Protein AF-A0A485BG65-F1 (afdb_monomer_lite)

Foldseek 3Di:
DDPLLLVLLVCCVPVVPVSFVVNVVVCVVVVHDDDTSVPDDRDDDDPVPDDPVVVVVVVVVVCVVVVVD

Sequence (69 aa):
MTVLEGLLRLAHPIIPFITETIWQRVKVICGNTADTIMLQPFPAYDASQVDEAALADTEWLKQAIVARA

InterPro domains:
  IPR009080 Aminoacyl-tRNA synthetase, class Ia, anticodon-binding [SSF47323] (2-65)
  IPR013155 Methionyl/Valyl/Leucyl/Isoleucyl-tRNA synthetase, anticodon-binding [PF08264] (2-65)

Organism: Kluyvera cryocrescens (NCBI:txid580)

Structure (mmCIF, N/CA/C/O backbone):
data_AF-A0A485BG65-F1
#
_entry.id   AF-A0A485BG65-F1
#
loop_
_atom_site.group_PDB
_atom_site.id
_atom_site.type_symbol
_atom_site.label_atom_id
_atom_site.label_alt_id
_atom_site.label_comp_id
_atom_site.label_asym_id
_atom_site.label_entity_id
_atom_site.label_seq_id
_atom_site.pdbx_PDB_ins_code
_atom_site.Cartn_x
_atom_site.Cartn_y
_atom_site.Cartn_z
_atom_site.occupancy
_atom_site.B_iso_or_equiv
_atom_site.auth_seq_id
_atom_site.auth_comp_id
_atom_site.auth_asym_id
_atom_site.auth_atom_id
_atom_site.pdbx_PDB_model_num
ATOM 1 N N . MET A 1 1 ? 6.778 2.030 4.377 1.00 63.91 1 MET A N 1
ATOM 2 C CA . MET A 1 1 ? 5.692 2.065 3.373 1.00 63.91 1 MET A CA 1
ATOM 3 C C . MET A 1 1 ? 4.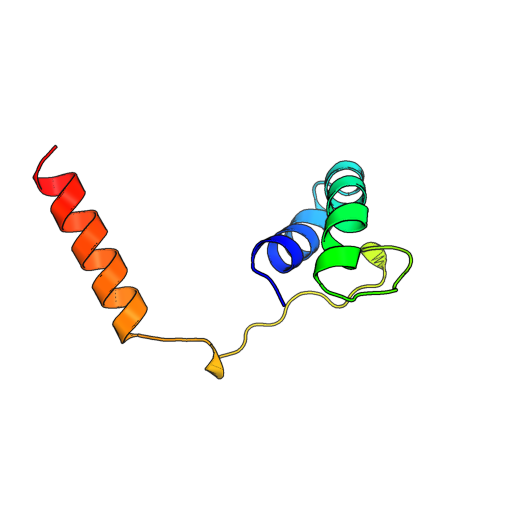692 3.117 3.815 1.00 63.91 1 MET A C 1
ATOM 5 O O . MET A 1 1 ? 4.290 3.076 4.967 1.00 63.91 1 MET A O 1
ATOM 9 N N . THR A 1 2 ? 4.353 4.093 2.972 1.00 85.00 2 THR A N 1
ATOM 10 C CA . THR A 1 2 ? 3.330 5.095 3.327 1.00 85.00 2 THR A CA 1
ATOM 11 C C . THR A 1 2 ? 1.931 4.545 3.034 1.00 85.00 2 THR A C 1
AT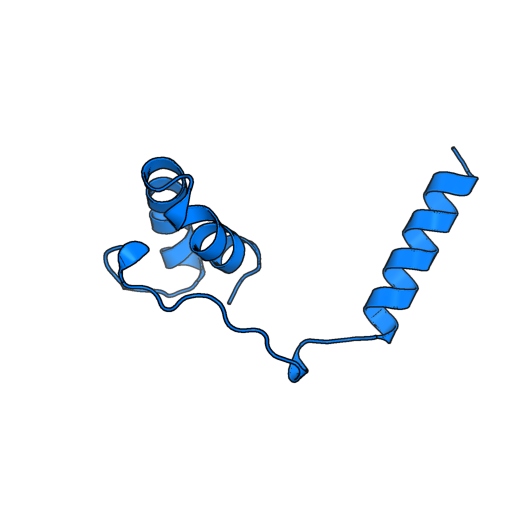OM 13 O O . THR A 1 2 ? 1.777 3.671 2.179 1.00 85.00 2 THR A O 1
ATOM 16 N N . VAL A 1 3 ? 0.903 5.058 3.720 1.00 92.12 3 VAL A N 1
ATOM 17 C CA . VAL A 1 3 ? -0.494 4.613 3.533 1.00 92.12 3 VAL A CA 1
ATOM 18 C C . VAL A 1 3 ? -0.948 4.789 2.079 1.00 92.12 3 VAL A C 1
ATOM 20 O O . VAL A 1 3 ? -1.523 3.875 1.496 1.00 92.12 3 VAL A O 1
ATOM 23 N N . LEU A 1 4 ? -0.634 5.935 1.462 1.00 94.44 4 LEU A N 1
ATOM 24 C CA . LEU A 1 4 ? -1.000 6.219 0.072 1.00 94.44 4 LEU A CA 1
ATOM 25 C C . LEU A 1 4 ? -0.350 5.238 -0.914 1.00 94.44 4 LEU A C 1
ATOM 27 O O . LEU A 1 4 ? -1.017 4.757 -1.823 1.00 94.44 4 LEU A O 1
ATOM 31 N N . GLU A 1 5 ? 0.931 4.919 -0.736 1.00 94.38 5 GLU A N 1
ATOM 32 C CA . GLU A 1 5 ? 1.647 3.983 -1.610 1.00 94.38 5 GLU A CA 1
ATOM 33 C C . GLU A 1 5 ? 1.037 2.574 -1.542 1.00 94.38 5 GLU A C 1
ATOM 35 O O . GLU A 1 5 ? 0.780 1.961 -2.581 1.00 94.38 5 GLU A O 1
ATOM 40 N N . GLY A 1 6 ? 0.706 2.107 -0.333 1.00 94.12 6 GLY A N 1
ATOM 41 C CA . GLY A 1 6 ? 0.008 0.837 -0.133 1.00 94.12 6 GLY A CA 1
ATOM 42 C C . GLY A 1 6 ? -1.373 0.815 -0.790 1.00 94.12 6 GLY A C 1
ATOM 43 O O . GLY A 1 6 ? -1.699 -0.137 -1.496 1.00 94.12 6 GLY A O 1
ATOM 44 N N . LEU A 1 7 ? -2.164 1.880 -0.623 1.00 95.31 7 LEU A N 1
ATOM 45 C CA . LEU A 1 7 ? -3.490 1.999 -1.242 1.00 95.31 7 LEU A CA 1
ATOM 46 C C . LEU A 1 7 ? -3.429 1.974 -2.773 1.00 95.31 7 LEU A C 1
ATOM 48 O O . LEU A 1 7 ? -4.265 1.330 -3.404 1.00 95.31 7 LEU A O 1
ATOM 52 N N . LEU A 1 8 ? -2.435 2.630 -3.379 1.00 96.56 8 LEU A N 1
ATOM 53 C CA . LEU A 1 8 ? -2.253 2.613 -4.832 1.00 96.56 8 LEU A CA 1
ATOM 54 C C . LEU A 1 8 ? -1.961 1.199 -5.342 1.00 96.56 8 LEU A C 1
ATOM 56 O O . LEU A 1 8 ? -2.562 0.789 -6.333 1.00 96.56 8 LEU A O 1
ATOM 60 N N . ARG A 1 9 ? -1.108 0.434 -4.646 1.00 95.62 9 ARG A N 1
ATOM 61 C CA . ARG A 1 9 ? -0.830 -0.969 -5.000 1.00 95.62 9 ARG A CA 1
ATOM 62 C C . ARG A 1 9 ? -2.057 -1.865 -4.843 1.00 95.62 9 ARG A C 1
ATOM 64 O O . ARG A 1 9 ? -2.290 -2.710 -5.701 1.00 95.62 9 ARG A O 1
ATOM 71 N N . LEU A 1 10 ? -2.865 -1.656 -3.801 1.00 96.00 10 LEU A N 1
ATOM 72 C CA . LEU A 1 10 ? -4.129 -2.383 -3.612 1.00 96.00 10 LEU A CA 1
ATOM 73 C C . LEU A 1 10 ? -5.146 -2.080 -4.721 1.00 96.00 10 LEU A C 1
ATOM 75 O O . LEU A 1 10 ? -5.830 -2.985 -5.191 1.00 96.00 10 LEU A O 1
ATOM 79 N N . ALA A 1 11 ? -5.250 -0.819 -5.143 1.00 96.88 11 ALA A N 1
ATOM 80 C CA . ALA A 1 11 ? -6.226 -0.375 -6.139 1.00 96.88 11 ALA A CA 1
ATOM 81 C C . ALA A 1 11 ? -5.794 -0.635 -7.596 1.00 96.88 11 ALA A C 1
ATOM 83 O O . ALA A 1 11 ? -6.633 -0.608 -8.501 1.00 96.88 11 ALA A O 1
ATOM 84 N N . HIS A 1 12 ? -4.504 -0.883 -7.842 1.00 97.19 12 HIS A N 1
ATOM 85 C CA . HIS A 1 12 ? -3.938 -1.009 -9.186 1.00 97.19 12 HIS A CA 1
ATOM 86 C C . HIS A 1 12 ? -4.607 -2.063 -10.086 1.00 97.19 12 HIS A C 1
ATOM 88 O O . HIS A 1 12 ? -4.868 -1.741 -11.246 1.00 97.19 12 HIS A O 1
ATOM 94 N N . PRO A 1 13 ? -4.984 -3.263 -9.595 1.00 96.31 13 PRO A N 1
ATOM 95 C CA . PRO A 1 13 ? -5.687 -4.253 -10.415 1.00 96.31 13 PRO A CA 1
ATOM 96 C C . PRO A 1 13 ? -7.038 -3.776 -10.972 1.00 96.31 13 PRO A C 1
ATOM 98 O O . PRO A 1 13 ? -7.523 -4.335 -11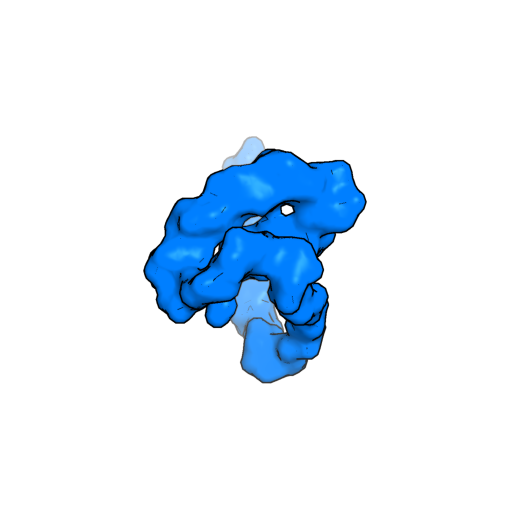.951 1.00 96.31 13 PRO A O 1
ATOM 101 N N . ILE A 1 14 ? -7.653 -2.760 -10.356 1.00 97.50 14 ILE A N 1
ATOM 102 C CA . ILE A 1 14 ? -8.968 -2.225 -10.740 1.00 97.50 14 ILE A CA 1
ATOM 103 C C . ILE A 1 14 ? -8.812 -0.941 -11.566 1.00 97.50 14 ILE A C 1
ATOM 105 O O . ILE A 1 14 ? -9.546 -0.730 -12.531 1.00 97.50 14 ILE A O 1
ATOM 109 N N . ILE A 1 15 ? -7.863 -0.072 -11.198 1.00 96.81 15 ILE A N 1
ATOM 110 C CA . ILE A 1 15 ? -7.692 1.262 -11.797 1.00 96.81 15 ILE A CA 1
ATOM 111 C C . ILE A 1 15 ? -6.226 1.485 -12.227 1.00 96.81 15 ILE A C 1
ATOM 113 O O . ILE A 1 15 ? -5.535 2.344 -11.665 1.00 96.81 15 ILE A O 1
ATOM 117 N N . PRO A 1 16 ? -5.712 0.741 -13.222 1.00 95.56 16 PRO A N 1
ATOM 118 C CA . PRO A 1 16 ? -4.274 0.631 -13.476 1.00 95.56 16 PRO A CA 1
ATOM 119 C C . PRO A 1 16 ? -3.613 1.949 -13.898 1.00 95.56 16 PRO A C 1
ATOM 121 O O . PRO A 1 16 ? -2.576 2.324 -13.361 1.00 95.56 16 PRO A O 1
ATOM 124 N N . PHE A 1 17 ? -4.227 2.707 -14.809 1.00 97.19 17 PHE A N 1
ATOM 125 C CA . PHE A 1 17 ? -3.600 3.915 -15.363 1.00 97.19 17 PHE A CA 1
ATOM 126 C C . PHE A 1 17 ? -3.546 5.086 -14.374 1.00 97.19 17 PHE A C 1
ATOM 128 O O . PHE A 1 17 ? -2.546 5.804 -14.301 1.00 97.19 17 PHE A O 1
ATOM 135 N N . ILE A 1 18 ? -4.617 5.281 -13.595 1.00 97.38 18 ILE A N 1
ATOM 136 C CA . ILE A 1 18 ? -4.677 6.356 -12.594 1.00 97.38 18 ILE A CA 1
ATOM 137 C C . ILE A 1 18 ? -3.704 6.045 -11.458 1.00 97.38 18 ILE A C 1
ATOM 139 O O . ILE A 1 18 ? -2.924 6.912 -11.062 1.00 97.38 18 ILE A O 1
ATOM 143 N N . THR A 1 19 ? -3.713 4.806 -10.961 1.00 97.69 19 THR A N 1
ATOM 144 C CA . THR A 1 19 ? -2.819 4.398 -9.871 1.00 97.69 19 THR A CA 1
ATOM 145 C C . THR A 1 19 ? -1.351 4.453 -10.283 1.00 97.69 19 THR A C 1
ATOM 147 O O . THR A 1 19 ? -0.558 4.991 -9.518 1.00 97.69 19 THR A O 1
ATOM 150 N N . GLU A 1 20 ? -0.994 4.021 -11.497 1.00 97.88 20 GLU A N 1
ATOM 151 C CA . GLU A 1 20 ? 0.363 4.157 -12.051 1.00 97.88 20 GLU A CA 1
ATOM 152 C C . GLU A 1 20 ? 0.798 5.631 -12.101 1.00 97.88 20 GLU A C 1
ATOM 154 O O . GLU A 1 20 ? 1.847 5.995 -11.572 1.00 97.88 20 GLU A O 1
ATOM 159 N N . THR A 1 21 ? -0.047 6.511 -12.649 1.00 97.62 21 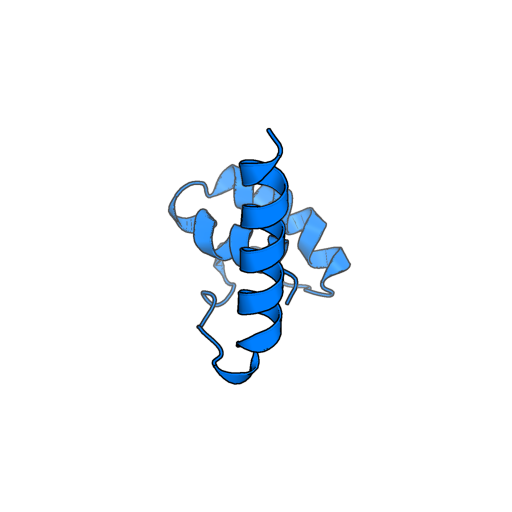THR A N 1
ATOM 160 C CA . THR A 1 21 ? 0.264 7.946 -12.785 1.00 97.62 21 THR A CA 1
ATOM 161 C C . THR A 1 21 ? 0.534 8.613 -11.433 1.00 97.62 21 THR A C 1
ATOM 163 O O . THR A 1 21 ? 1.471 9.405 -11.299 1.00 97.62 21 THR A O 1
ATOM 166 N N . ILE A 1 22 ? -0.276 8.309 -10.415 1.00 96.31 22 ILE A N 1
ATOM 167 C CA . ILE A 1 22 ? -0.085 8.852 -9.063 1.00 96.31 22 ILE A CA 1
ATOM 168 C C . ILE A 1 22 ? 1.154 8.220 -8.415 1.00 96.31 22 ILE A C 1
ATOM 170 O O . ILE A 1 22 ? 1.969 8.927 -7.816 1.00 96.31 22 ILE A O 1
ATOM 174 N N . TRP A 1 23 ? 1.333 6.907 -8.567 1.00 97.00 23 TRP A N 1
ATOM 175 C CA . TRP A 1 23 ? 2.428 6.167 -7.947 1.00 97.00 23 TRP A CA 1
ATOM 176 C C . TRP A 1 23 ? 3.799 6.623 -8.446 1.00 97.00 23 TRP A C 1
ATOM 178 O O . TRP A 1 23 ? 4.699 6.777 -7.626 1.00 97.00 23 TRP A O 1
ATOM 188 N N . GLN A 1 24 ? 3.952 6.985 -9.724 1.00 96.44 24 GLN A N 1
ATOM 189 C CA . GLN A 1 24 ? 5.206 7.558 -10.244 1.00 96.44 24 GLN A CA 1
ATOM 190 C C . GLN A 1 24 ? 5.663 8.822 -9.498 1.00 96.44 24 GLN A C 1
ATOM 192 O O . GLN A 1 24 ? 6.860 9.080 -9.390 1.00 96.44 24 GLN A O 1
ATOM 197 N N . ARG A 1 25 ? 4.732 9.609 -8.944 1.00 95.12 25 ARG A N 1
ATOM 198 C CA . ARG A 1 25 ? 5.065 10.777 -8.108 1.00 95.12 25 ARG A CA 1
ATOM 199 C C . ARG A 1 25 ? 5.359 10.368 -6.666 1.00 95.12 25 ARG A C 1
ATOM 201 O O . ARG A 1 25 ? 6.296 10.870 -6.054 1.00 95.12 25 ARG A O 1
ATOM 208 N N . VAL A 1 26 ? 4.570 9.438 -6.130 1.00 94.31 26 VAL A N 1
ATOM 209 C CA . VAL A 1 26 ? 4.681 8.960 -4.742 1.00 94.31 26 VAL A CA 1
ATOM 210 C C . VAL A 1 26 ? 5.954 8.138 -4.515 1.00 94.31 26 VAL A C 1
ATOM 212 O O . VAL A 1 26 ? 6.552 8.237 -3.441 1.00 94.31 26 VAL A O 1
ATOM 215 N N . LYS A 1 27 ? 6.411 7.371 -5.514 1.00 93.62 27 LYS A N 1
ATOM 216 C CA . LYS A 1 27 ? 7.592 6.504 -5.410 1.00 93.62 27 LYS A CA 1
ATOM 217 C C . LYS A 1 27 ? 8.853 7.291 -5.049 1.00 93.62 27 LYS A C 1
ATOM 219 O O . LYS A 1 27 ? 9.630 6.828 -4.223 1.00 93.62 27 LYS A O 1
ATOM 224 N N . VAL A 1 28 ? 8.996 8.515 -5.572 1.00 92.75 28 VAL A N 1
ATOM 225 C CA . VAL A 1 28 ? 10.131 9.412 -5.290 1.00 92.75 28 VAL A CA 1
ATOM 226 C C . VAL A 1 28 ? 10.174 9.788 -3.808 1.00 92.75 28 VAL A C 1
ATOM 228 O O . VAL A 1 28 ? 11.229 9.735 -3.187 1.00 92.75 28 VAL A O 1
ATOM 231 N N . ILE A 1 29 ? 9.014 10.094 -3.218 1.00 91.12 29 ILE A N 1
ATOM 232 C CA . ILE A 1 29 ? 8.883 10.439 -1.793 1.00 91.12 29 ILE A CA 1
ATOM 233 C C . ILE A 1 29 ? 9.159 9.214 -0.911 1.00 91.12 29 ILE A C 1
ATOM 235 O O . ILE A 1 29 ? 9.725 9.332 0.171 1.00 91.12 29 ILE A O 1
ATOM 239 N N . CYS A 1 30 ? 8.779 8.025 -1.381 1.00 88.81 30 CYS A N 1
ATOM 240 C CA . CYS A 1 30 ? 9.002 6.765 -0.674 1.00 88.81 30 CYS A CA 1
ATOM 241 C C . CYS A 1 30 ? 10.409 6.177 -0.891 1.00 88.81 30 CYS A C 1
ATOM 243 O O . CYS A 1 30 ? 10.683 5.099 -0.368 1.00 88.81 30 CYS A O 1
ATOM 245 N N . GLY A 1 31 ? 11.278 6.836 -1.669 1.00 90.12 31 GLY A N 1
ATOM 246 C CA . GLY A 1 31 ? 12.614 6.333 -2.003 1.00 90.12 31 GLY A CA 1
ATOM 247 C C . GLY A 1 31 ? 12.614 5.070 -2.875 1.00 90.12 31 GLY A C 1
ATOM 248 O O . GLY A 1 31 ? 13.583 4.317 -2.852 1.00 90.12 31 GLY A O 1
ATOM 249 N N . ASN A 1 32 ? 11.535 4.807 -3.619 1.00 90.25 32 ASN A N 1
ATOM 250 C CA . ASN A 1 32 ? 11.404 3.644 -4.493 1.00 90.25 32 ASN A CA 1
ATOM 251 C C . ASN A 1 32 ? 11.836 3.990 -5.929 1.00 90.25 32 ASN A C 1
ATOM 253 O O . ASN A 1 32 ? 11.338 4.941 -6.535 1.00 90.25 32 ASN A O 1
ATOM 257 N N . THR A 1 33 ? 12.767 3.202 -6.468 1.00 92.06 33 THR A N 1
ATOM 258 C CA . THR A 1 33 ? 13.379 3.397 -7.790 1.00 92.06 33 THR A CA 1
ATOM 259 C C . THR A 1 33 ? 12.775 2.526 -8.888 1.00 92.06 33 THR A C 1
ATOM 261 O O . THR A 1 33 ? 13.194 2.643 -10.034 1.00 92.06 33 THR A O 1
ATOM 264 N N . ALA A 1 34 ? 11.800 1.670 -8.580 1.00 93.38 34 ALA A N 1
ATOM 265 C CA . ALA A 1 34 ? 11.214 0.770 -9.564 1.00 93.38 34 ALA A CA 1
ATOM 266 C C . ALA A 1 34 ? 10.440 1.519 -10.658 1.00 93.38 34 ALA A C 1
ATOM 268 O O . ALA A 1 34 ? 9.817 2.554 -10.409 1.00 93.38 34 ALA A O 1
ATOM 269 N N . ASP A 1 35 ? 10.458 0.977 -11.874 1.00 94.75 35 ASP A N 1
ATOM 270 C CA . ASP A 1 35 ? 9.943 1.664 -13.062 1.00 94.75 35 ASP A CA 1
ATOM 271 C C . ASP A 1 35 ? 8.418 1.697 -13.158 1.00 94.75 35 ASP A C 1
ATOM 273 O O . ASP A 1 35 ? 7.881 2.637 -13.732 1.00 94.75 35 ASP A O 1
ATOM 277 N N . THR A 1 36 ? 7.716 0.725 -12.577 1.00 95.12 36 THR A N 1
ATOM 278 C CA . THR A 1 36 ? 6.249 0.613 -12.627 1.00 95.12 36 THR A CA 1
ATOM 279 C C . THR A 1 36 ? 5.702 0.004 -11.343 1.00 95.12 36 THR A C 1
ATOM 281 O O . THR A 1 36 ? 6.344 -0.850 -10.716 1.00 95.12 36 THR A O 1
ATOM 284 N N . ILE A 1 37 ? 4.483 0.408 -10.979 1.00 95.75 37 ILE A N 1
ATOM 285 C CA . ILE A 1 37 ? 3.755 -0.181 -9.853 1.00 95.75 37 ILE A CA 1
ATOM 286 C C . ILE A 1 37 ? 3.384 -1.653 -10.116 1.00 95.75 37 ILE A C 1
ATOM 288 O O . ILE A 1 37 ? 3.258 -2.423 -9.168 1.00 95.75 37 ILE A O 1
ATOM 292 N N . MET A 1 38 ? 3.283 -2.076 -11.384 1.00 94.56 38 MET A N 1
ATOM 293 C CA . MET A 1 38 ? 2.916 -3.447 -11.775 1.00 94.56 38 MET A CA 1
ATOM 294 C C . MET A 1 38 ? 3.890 -4.513 -11.263 1.00 94.56 38 MET A C 1
ATOM 296 O O . MET A 1 38 ? 3.493 -5.654 -11.044 1.00 94.56 38 MET A O 1
ATOM 300 N N . LEU A 1 39 ? 5.165 -4.154 -11.091 1.00 93.12 39 LEU A N 1
ATOM 301 C CA . LEU A 1 39 ? 6.212 -5.066 -10.618 1.00 93.12 39 LEU A CA 1
ATOM 302 C C . LEU A 1 39 ? 6.395 -5.019 -9.098 1.00 93.12 39 LEU A C 1
ATOM 304 O O . LEU A 1 39 ? 7.272 -5.695 -8.560 1.00 93.12 39 LEU A O 1
ATOM 308 N N . GLN A 1 40 ? 5.606 -4.205 -8.395 1.00 93.81 40 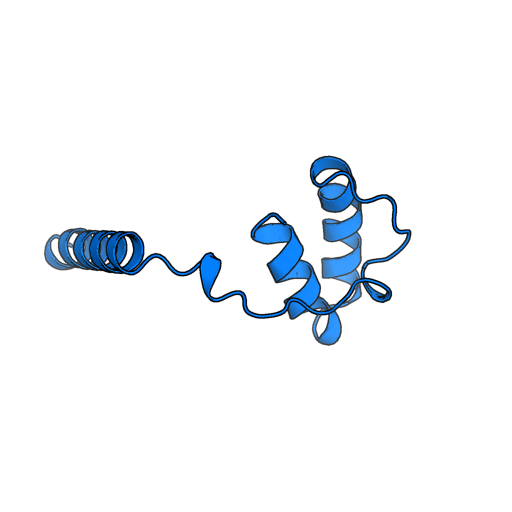GLN A N 1
ATOM 309 C CA . GLN A 1 40 ? 5.688 -4.120 -6.946 1.00 93.81 40 GLN A CA 1
ATOM 310 C C . GLN A 1 40 ? 4.957 -5.288 -6.281 1.00 93.81 40 GLN A C 1
ATOM 312 O O . GLN A 1 40 ? 3.903 -5.714 -6.756 1.00 93.81 40 GLN A O 1
ATOM 317 N N . PRO A 1 41 ? 5.473 -5.789 -5.145 1.00 93.19 41 PRO A N 1
ATOM 318 C CA . PRO A 1 41 ? 4.786 -6.826 -4.390 1.00 93.19 41 PRO A CA 1
ATOM 319 C C . PRO A 1 41 ? 3.422 -6.321 -3.919 1.00 93.19 41 PRO A C 1
ATOM 321 O O . PRO A 1 41 ? 3.274 -5.153 -3.547 1.00 93.19 41 PRO A O 1
ATOM 324 N N . PHE A 1 42 ? 2.425 -7.202 -3.886 1.00 93.25 42 PHE A N 1
ATOM 325 C CA . PHE A 1 42 ? 1.132 -6.865 -3.300 1.00 93.25 42 PHE A CA 1
ATOM 326 C C . PHE A 1 42 ? 1.291 -6.620 -1.786 1.00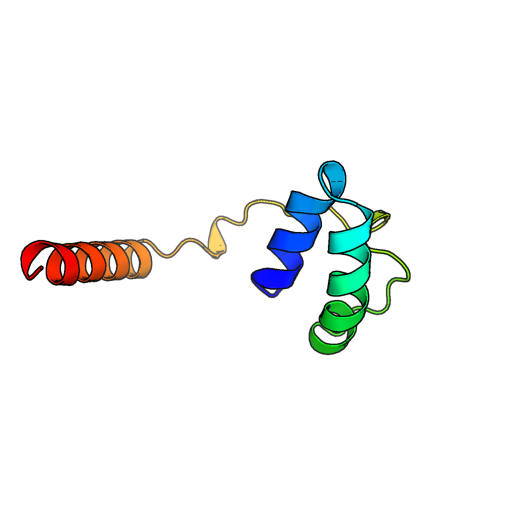 93.25 42 PHE A C 1
ATOM 328 O O . PHE A 1 42 ? 2.053 -7.346 -1.140 1.00 93.25 42 PHE A O 1
ATOM 335 N N . PRO A 1 43 ? 0.632 -5.603 -1.196 1.00 92.94 43 PRO A N 1
ATOM 336 C CA . PRO A 1 43 ? 0.720 -5.352 0.239 1.00 92.94 43 PRO A CA 1
ATOM 337 C C . PRO A 1 43 ? 0.279 -6.570 1.053 1.00 92.94 43 PRO A C 1
ATOM 339 O O . PRO A 1 43 ? -0.810 -7.104 0.848 1.00 92.94 43 PRO A O 1
ATOM 342 N N . ALA A 1 44 ? 1.130 -6.992 1.984 1.00 92.31 44 ALA A N 1
ATOM 343 C CA . ALA A 1 44 ? 0.818 -8.036 2.945 1.00 92.31 44 ALA A CA 1
ATOM 344 C C . ALA A 1 44 ? 0.398 -7.408 4.276 1.00 92.31 44 ALA A C 1
ATOM 346 O O . ALA A 1 44 ? 0.880 -6.337 4.650 1.00 92.31 44 ALA A O 1
ATOM 347 N N . TYR A 1 45 ? -0.496 -8.090 4.984 1.00 93.50 45 TYR A N 1
ATOM 348 C CA . TYR A 1 45 ? -0.840 -7.733 6.353 1.00 93.50 45 TYR A CA 1
ATOM 349 C C . TYR A 1 45 ? 0.366 -7.937 7.277 1.00 93.50 45 TYR A C 1
ATOM 351 O O . TYR A 1 45 ? 1.073 -8.939 7.171 1.00 93.50 45 TYR A O 1
ATOM 359 N N . ASP A 1 46 ? 0.565 -6.998 8.196 1.00 93.44 46 ASP A N 1
ATOM 360 C CA . ASP A 1 46 ? 1.633 -7.026 9.186 1.00 93.44 46 ASP A CA 1
ATOM 361 C C . ASP A 1 46 ? 1.032 -6.830 10.579 1.00 93.44 46 ASP A C 1
ATOM 363 O O . ASP A 1 46 ? 0.606 -5.734 10.943 1.00 93.44 46 ASP A O 1
ATOM 367 N N . ALA A 1 47 ? 1.004 -7.911 11.358 1.00 94.25 47 ALA A N 1
ATOM 368 C CA . ALA A 1 47 ? 0.450 -7.902 12.707 1.00 94.25 47 ALA A CA 1
ATOM 369 C C . ALA A 1 47 ? 1.219 -6.975 13.662 1.00 94.25 47 ALA A C 1
ATOM 371 O O . ALA A 1 47 ? 0.648 -6.525 14.648 1.00 94.25 47 ALA A O 1
ATOM 372 N N . SER A 1 48 ? 2.489 -6.660 13.377 1.00 95.00 48 SER A N 1
ATOM 373 C CA . SER A 1 48 ? 3.285 -5.758 14.219 1.00 95.00 48 SER A CA 1
ATOM 374 C C . SER A 1 48 ? 2.857 -4.292 14.111 1.00 95.00 48 SER A C 1
ATOM 376 O O . SER A 1 48 ? 3.193 -3.492 14.979 1.00 95.00 48 SER A O 1
ATOM 378 N N . GLN A 1 49 ? 2.101 -3.942 13.066 1.00 91.44 49 GLN A N 1
ATOM 379 C CA . GLN A 1 49 ? 1.553 -2.600 12.860 1.00 91.44 49 GLN A CA 1
ATOM 380 C C . GLN A 1 49 ? 0.157 -2.430 13.473 1.00 91.44 49 GLN A C 1
ATOM 382 O O . GLN A 1 49 ? -0.438 -1.359 13.345 1.00 91.44 49 GLN A O 1
ATOM 387 N N . VAL A 1 50 ? -0.387 -3.466 14.119 1.00 93.62 50 VAL A N 1
ATOM 388 C CA . VAL A 1 50 ? -1.662 -3.369 14.831 1.00 93.62 50 VAL A CA 1
ATOM 389 C C . VAL A 1 50 ? -1.439 -2.739 16.197 1.00 93.62 50 VAL A C 1
ATOM 391 O O . VAL A 1 50 ? -0.723 -3.279 17.035 1.00 93.62 50 VAL A O 1
ATOM 394 N N . ASP A 1 51 ? -2.108 -1.613 16.418 1.00 95.94 51 ASP A N 1
ATOM 395 C CA . ASP A 1 51 ? -2.171 -0.928 17.703 1.00 95.94 51 ASP A CA 1
ATOM 396 C C . ASP A 1 51 ? -3.635 -0.863 18.157 1.00 95.94 51 ASP A C 1
ATOM 398 O O . ASP A 1 51 ? -4.439 -0.074 17.650 1.00 95.94 51 ASP A O 1
ATOM 402 N N . GLU A 1 52 ? -3.995 -1.749 19.088 1.00 95.62 52 GLU A N 1
ATOM 403 C CA . GLU A 1 52 ? -5.357 -1.837 19.623 1.00 95.62 52 GLU A CA 1
ATOM 404 C C . GLU A 1 52 ? -5.752 -0.586 20.417 1.00 95.62 52 GLU A C 1
ATOM 406 O O . GLU A 1 52 ? -6.916 -0.179 20.371 1.00 95.62 52 GLU A O 1
ATOM 411 N N . ALA A 1 53 ? -4.799 0.055 21.102 1.00 95.81 53 ALA A N 1
ATOM 412 C CA . ALA A 1 53 ? -5.062 1.269 21.867 1.00 95.81 53 ALA A CA 1
ATOM 413 C C . ALA A 1 53 ? -5.368 2.438 20.924 1.00 95.81 53 ALA A C 1
ATOM 415 O O . ALA A 1 53 ? -6.402 3.091 21.067 1.00 95.81 53 ALA A O 1
ATOM 416 N N . ALA A 1 54 ? -4.548 2.635 19.888 1.00 94.50 54 ALA A N 1
ATOM 417 C CA . ALA A 1 54 ? -4.786 3.671 18.883 1.00 94.50 54 ALA A CA 1
ATOM 418 C C . ALA A 1 54 ? -6.116 3.473 18.132 1.00 94.50 54 ALA A C 1
ATOM 420 O O . ALA A 1 54 ? -6.796 4.448 17.782 1.00 94.50 54 ALA A O 1
ATOM 421 N N . LEU A 1 55 ? -6.515 2.217 17.889 1.00 93.69 55 LEU A N 1
ATOM 422 C CA . LEU A 1 55 ? -7.807 1.897 17.283 1.00 93.69 55 LEU A CA 1
ATOM 423 C C . LEU A 1 55 ? -8.971 2.284 18.208 1.00 93.69 55 LEU A C 1
ATOM 425 O O . LEU A 1 55 ? -9.917 2.932 17.751 1.00 93.69 55 LEU A O 1
ATOM 429 N N . ALA A 1 56 ? -8.889 1.926 19.493 1.00 95.62 56 ALA A N 1
ATOM 430 C CA . ALA A 1 56 ? -9.902 2.265 20.490 1.00 95.62 56 ALA A CA 1
ATOM 431 C C . ALA A 1 56 ? -10.041 3.786 20.672 1.00 95.62 56 ALA A C 1
ATOM 433 O O . ALA A 1 56 ? -11.160 4.304 20.662 1.00 95.62 56 ALA A O 1
ATOM 434 N N . ASP A 1 57 ? -8.922 4.508 20.745 1.00 95.50 57 ASP A N 1
ATOM 435 C CA . ASP A 1 57 ? -8.897 5.968 20.881 1.00 95.50 57 ASP A CA 1
ATOM 436 C C . ASP A 1 57 ? -9.546 6.663 19.675 1.00 95.50 57 ASP A C 1
ATOM 438 O O . ASP A 1 57 ? -10.341 7.598 19.821 1.00 95.50 57 ASP A O 1
ATOM 442 N N . THR A 1 58 ? -9.252 6.176 18.465 1.00 94.50 58 THR A N 1
ATOM 443 C CA . THR A 1 58 ? -9.841 6.701 17.226 1.00 94.50 58 THR A CA 1
ATOM 444 C C . THR A 1 58 ? -11.352 6.477 17.193 1.00 94.50 58 THR A C 1
ATOM 446 O O . THR A 1 58 ? -12.102 7.360 16.769 1.00 94.50 58 THR A O 1
ATOM 449 N N . GLU A 1 59 ? -11.815 5.306 17.627 1.00 94.19 59 GLU A N 1
ATOM 450 C CA . GLU A 1 59 ? -13.241 4.980 17.655 1.00 94.19 59 GLU A CA 1
ATOM 451 C C . GLU A 1 59 ? -13.991 5.805 18.703 1.00 94.19 59 GLU A C 1
ATOM 453 O O . GLU A 1 59 ? -15.043 6.374 18.405 1.00 94.19 59 GLU A O 1
ATOM 458 N N . TRP A 1 60 ? -13.411 5.972 19.891 1.00 94.31 60 TRP A N 1
ATOM 459 C CA . TRP A 1 60 ? -13.956 6.856 20.917 1.00 94.31 60 TRP A CA 1
ATOM 460 C C . TRP A 1 60 ? -14.099 8.297 20.406 1.00 94.31 60 TRP A C 1
ATOM 462 O O . TRP A 1 60 ? -15.153 8.915 20.576 1.00 94.31 60 TRP A O 1
ATOM 472 N N . LEU A 1 61 ? -13.082 8.823 19.710 1.00 94.81 61 LEU A N 1
ATOM 473 C CA . LEU A 1 61 ? -13.123 10.174 19.144 1.00 94.81 61 LEU A CA 1
ATOM 474 C C . LEU A 1 61 ? -14.226 10.320 18.086 1.00 94.81 61 LEU A C 1
ATOM 476 O O . LEU A 1 61 ? -14.958 11.312 18.097 1.00 94.81 61 LEU A O 1
ATOM 480 N N . LYS A 1 62 ? -14.377 9.336 17.188 1.00 93.38 62 LYS A N 1
ATOM 481 C CA . LYS A 1 62 ? -15.467 9.324 16.197 1.00 93.38 62 LYS A CA 1
ATOM 482 C C . LYS A 1 62 ? -16.831 9.376 16.880 1.00 93.38 62 LYS A C 1
ATOM 484 O O . LYS A 1 62 ? -17.668 10.185 16.486 1.00 93.38 62 LYS A O 1
ATOM 489 N N . GLN A 1 63 ? -17.040 8.566 17.918 1.00 93.12 63 GLN A N 1
ATOM 490 C CA . GLN A 1 63 ? -18.295 8.538 18.673 1.00 93.12 63 GLN A CA 1
ATOM 491 C C . GLN A 1 63 ? -18.566 9.862 19.387 1.00 93.12 63 GLN A C 1
ATOM 493 O O . GLN A 1 63 ? -19.685 10.364 19.325 1.00 93.12 63 GLN A O 1
ATOM 498 N N . ALA A 1 64 ? -17.551 10.466 20.006 1.00 93.50 64 ALA A N 1
ATOM 499 C CA . ALA A 1 64 ? -17.683 11.760 20.668 1.00 93.50 64 ALA A CA 1
ATOM 500 C C . ALA A 1 64 ? -18.076 12.885 19.692 1.00 93.50 64 ALA A C 1
ATOM 502 O O . ALA A 1 64 ? -18.885 13.745 20.043 1.00 93.50 64 ALA A O 1
ATOM 503 N N . ILE A 1 65 ? -17.530 12.878 18.469 1.00 92.94 65 ILE A N 1
ATOM 504 C CA . ILE A 1 65 ? -17.880 13.849 17.421 1.00 92.94 65 ILE A CA 1
ATOM 505 C C . ILE A 1 65 ? -19.309 13.611 16.920 1.00 92.94 65 ILE A C 1
ATOM 507 O O . ILE A 1 65 ? -20.083 14.562 16.836 1.00 92.94 65 ILE A O 1
ATOM 511 N N . VAL A 1 66 ? -19.674 12.361 16.617 1.00 93.44 66 VAL A N 1
ATOM 512 C CA . VAL A 1 66 ? -21.008 12.014 16.094 1.00 93.44 66 VAL A CA 1
ATOM 513 C C . VAL A 1 66 ? -22.105 12.258 17.128 1.00 93.44 66 VAL A C 1
ATOM 515 O O . VAL A 1 66 ? -23.145 12.793 16.777 1.00 93.44 66 VAL A O 1
ATOM 518 N N . ALA A 1 67 ? -21.885 11.930 18.403 1.00 81.94 67 ALA A N 1
ATOM 519 C CA . ALA A 1 67 ? -22.875 12.136 19.465 1.00 81.94 67 ALA A CA 1
ATOM 520 C C . ALA A 1 67 ? -23.165 13.619 19.762 1.00 81.94 67 ALA A C 1
ATOM 522 O O . ALA A 1 67 ? -24.129 13.930 20.462 1.00 81.94 67 ALA A O 1
ATOM 523 N N . ARG A 1 68 ? -22.310 14.530 19.280 1.00 58.72 68 ARG A N 1
ATOM 524 C CA . ARG A 1 68 ? -22.440 15.980 19.461 1.00 58.72 68 ARG A CA 1
ATOM 525 C C . ARG A 1 68 ? -22.954 16.705 18.205 1.00 58.72 68 ARG A C 1
ATOM 527 O O . ARG A 1 68 ? -23.144 17.920 18.272 1.00 58.72 68 ARG A O 1
ATOM 534 N N . ALA A 1 69 ? -23.158 15.988 17.098 1.00 53.09 69 ALA A N 1
ATOM 535 C CA . ALA A 1 69 ? -23.811 16.475 15.881 1.00 53.09 69 ALA A CA 1
ATOM 536 C C . ALA A 1 69 ? -25.316 16.171 15.920 1.00 53.09 69 ALA A C 1
ATOM 538 O O . ALA A 1 69 ? -26.083 17.020 15.414 1.00 53.09 69 ALA A O 1
#

Radius of gyration: 16.22 Å; chains: 1; bounding box: 37×24×37 Å

Secondary structure (DSSP, 8-state):
--HHHHHHHHHTTTSHHHHHHHHHHHHHHTT---S-GGGSPPPPP-GGG--HHHHHHHHHHHHHHHTT-

pLDDT: mean 92.63, std 7.78, range [53.09, 97.88]